Protein AF-A0A4R5A6C9-F1 (afdb_monomer)

Nearest PDB structures (foldseek):
  6lum-assembly1_C  TM=8.232E-01  e=4.466E-06  Mycolicibacterium smegmatis MC2 51

InterPro domains:
  IPR000701 Succinate dehydrogenase/fumarate reductase type B, transmembrane subunit [PF01127] (36-130)
  IPR014314 Succinate dehydrogenase, cytochrome b556 subunit [TIGR02970] (35-132)
  IPR034804 Fumarate reductase/succinate dehydrogenase, transmembrane subunit [G3DSA:1.20.1300.10] (28-139)
  IPR034804 Fumarate reductase/succinate dehydrogenase, transmembrane subunit [SSF81343] (31-136)
  IPR039023 Succinate dehydrogenase membrane subunit SdhC, prokaryotes [PTHR41910] (28-138)

Sequence (144 aa):
MVAVGARRTDGGTHVGAVLRSRLARRSYDRGEGNRWAFYAHRVSGFAVFAFLALHILDVSAYAWSPGMYDDVHELYSTVPMRVFECGLLAALAFHALNGLRLVAIDVWDVGPVGAARLLDAVAGLTAVLTLGGAVVIMWPALGG

Solvent-accessible surface area (backbone atoms only — not comparable to full-atom values): 8100 Å² total; per-residue (Å²): 135,86,86,88,87,80,80,91,79,82,94,75,59,66,68,56,52,55,49,44,61,64,66,67,52,56,82,88,35,78,66,51,58,52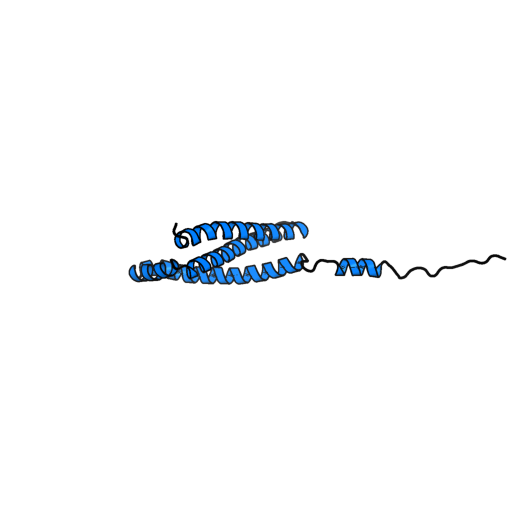,54,49,51,53,52,51,39,53,54,21,46,53,50,47,50,53,46,52,57,49,49,52,51,56,64,48,32,46,80,78,35,58,66,60,28,51,58,54,51,55,54,54,70,35,68,73,43,36,54,47,50,35,52,49,46,35,29,48,45,39,29,54,45,48,49,51,48,51,53,48,58,76,76,39,96,52,56,79,66,44,57,47,53,50,50,53,49,35,54,50,50,26,50,52,54,28,53,57,48,33,52,60,61,45,34,60,78,74,78,93

pLDDT: mean 85.91, std 15.84, range [46.78, 98.62]

Structure (mmCIF, N/CA/C/O backbone):
data_AF-A0A4R5A6C9-F1
#
_entry.id   AF-A0A4R5A6C9-F1
#
loop_
_atom_site.group_PDB
_atom_site.id
_atom_site.type_symbol
_atom_site.label_atom_id
_atom_site.label_alt_id
_atom_site.label_comp_id
_atom_site.label_asym_id
_atom_site.label_entity_id
_atom_site.label_seq_id
_atom_site.pdbx_PDB_ins_code
_atom_site.Cartn_x
_atom_site.Cartn_y
_atom_site.Cartn_z
_atom_site.occupancy
_atom_site.B_iso_or_equiv
_atom_site.auth_seq_id
_atom_site.auth_comp_id
_atom_site.auth_asym_id
_atom_site.auth_atom_id
_atom_site.pdbx_PDB_model_num
ATOM 1 N N . MET A 1 1 ? 33.528 40.879 -63.192 1.00 46.78 1 MET A N 1
ATOM 2 C CA . MET A 1 1 ? 34.152 39.680 -62.594 1.00 46.78 1 MET A CA 1
ATOM 3 C C . MET A 1 1 ? 33.341 39.320 -61.356 1.00 46.78 1 MET A C 1
ATOM 5 O O . MET A 1 1 ? 32.945 40.219 -60.630 1.00 46.78 1 MET A O 1
ATOM 9 N N . VAL A 1 2 ? 32.972 38.048 -61.249 1.00 46.97 2 VAL A N 1
ATOM 10 C CA . VAL A 1 2 ? 31.900 37.454 -60.430 1.00 46.97 2 VAL A CA 1
ATOM 11 C C . VAL A 1 2 ? 31.997 37.778 -58.928 1.00 46.97 2 VAL A C 1
ATOM 13 O O . VAL A 1 2 ? 33.047 37.606 -58.321 1.00 46.97 2 VAL A O 1
ATOM 16 N N . ALA A 1 3 ? 30.875 38.196 -58.332 1.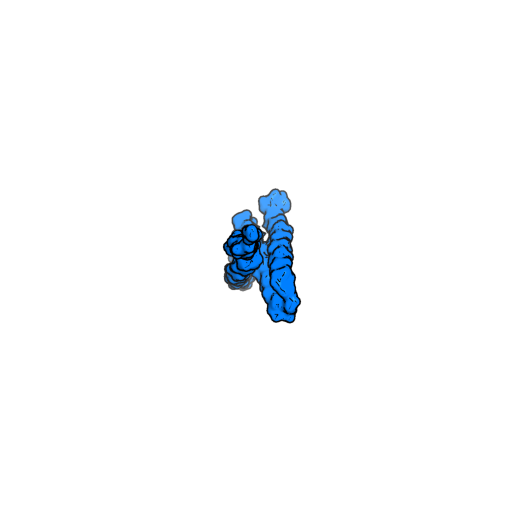00 59.03 3 ALA A N 1
ATOM 17 C CA . ALA A 1 3 ? 30.620 38.098 -56.894 1.00 59.03 3 ALA A CA 1
ATOM 18 C C . ALA A 1 3 ? 30.334 36.634 -56.525 1.00 59.03 3 ALA A C 1
ATOM 20 O O . ALA A 1 3 ? 29.646 35.987 -57.307 1.00 59.03 3 ALA A O 1
ATOM 21 N N . VAL A 1 4 ? 30.802 36.146 -55.363 1.00 54.62 4 VAL A N 1
ATOM 22 C CA . VAL A 1 4 ? 30.190 35.094 -54.502 1.00 54.62 4 VAL A CA 1
ATOM 23 C C . VAL A 1 4 ? 31.248 34.406 -53.623 1.00 54.62 4 VAL A C 1
ATOM 25 O O . VAL A 1 4 ? 32.272 33.948 -54.115 1.00 54.62 4 VAL A O 1
ATOM 28 N N . GLY A 1 5 ? 30.912 34.227 -52.339 1.00 47.91 5 GLY A N 1
ATOM 29 C CA . GLY A 1 5 ? 31.457 33.176 -51.464 1.00 47.91 5 GLY A CA 1
ATOM 30 C C . GLY A 1 5 ? 32.016 33.720 -50.142 1.00 47.91 5 GLY A C 1
ATOM 31 O O . GLY A 1 5 ? 32.898 34.557 -50.165 1.00 47.91 5 GLY A O 1
ATOM 32 N N . ALA A 1 6 ? 31.588 33.317 -48.947 1.00 55.09 6 ALA A N 1
ATOM 33 C CA . ALA A 1 6 ? 30.693 32.237 -48.580 1.00 55.09 6 ALA A CA 1
ATOM 34 C C . ALA A 1 6 ? 30.054 32.512 -47.203 1.00 55.09 6 ALA A C 1
ATOM 36 O O . ALA A 1 6 ? 30.720 32.785 -46.212 1.00 55.09 6 ALA A O 1
ATOM 37 N N . ARG A 1 7 ? 28.722 32.452 -47.219 1.00 56.53 7 ARG A N 1
ATOM 38 C CA . ARG A 1 7 ? 27.776 31.947 -46.213 1.00 56.53 7 ARG A CA 1
ATOM 39 C C . ARG A 1 7 ? 28.303 31.740 -44.782 1.00 56.53 7 ARG A C 1
ATOM 41 O O . ARG A 1 7 ? 28.992 30.773 -44.474 1.00 56.53 7 ARG A O 1
ATOM 48 N N . ARG A 1 8 ? 27.772 32.581 -43.890 1.00 59.84 8 ARG A N 1
ATOM 49 C CA . ARG A 1 8 ? 27.448 32.255 -42.494 1.00 59.84 8 ARG A CA 1
ATOM 50 C C . ARG A 1 8 ? 26.662 30.934 -42.480 1.00 59.84 8 ARG A C 1
ATOM 52 O O . ARG A 1 8 ? 25.593 30.888 -43.076 1.00 59.84 8 ARG A O 1
ATOM 59 N N . THR A 1 9 ? 27.205 29.889 -41.858 1.00 55.47 9 THR A N 1
ATOM 60 C CA . THR A 1 9 ? 26.521 28.599 -41.666 1.00 55.47 9 THR A CA 1
ATOM 61 C C . THR A 1 9 ? 26.421 28.281 -40.167 1.00 55.47 9 THR A C 1
ATOM 63 O O . THR A 1 9 ? 27.348 27.814 -39.518 1.00 55.47 9 THR A O 1
ATOM 66 N N . ASP A 1 10 ? 25.284 28.685 -39.603 1.00 57.19 10 ASP A N 1
ATOM 67 C CA . ASP A 1 10 ? 24.331 27.802 -38.919 1.00 57.19 10 ASP A CA 1
ATOM 68 C C . ASP A 1 10 ? 24.774 27.051 -37.648 1.00 57.19 10 ASP A C 1
ATOM 70 O O . ASP A 1 10 ? 24.632 25.839 -37.527 1.00 57.19 10 ASP A O 1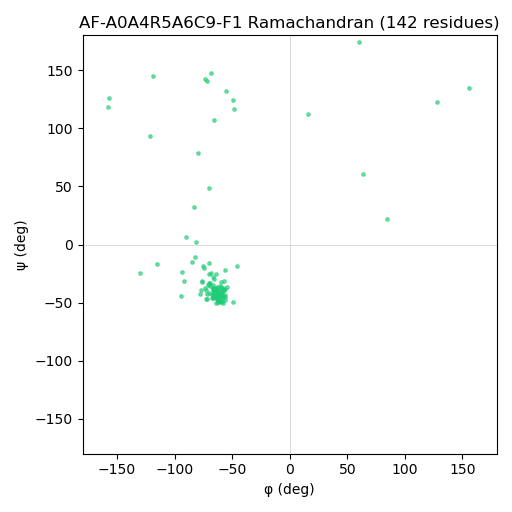
ATOM 74 N N . GLY A 1 11 ? 25.158 27.794 -36.609 1.00 59.47 11 GLY A N 1
ATOM 75 C CA . GLY A 1 11 ? 25.234 27.291 -35.225 1.00 59.47 11 GLY A CA 1
ATOM 76 C C . GLY A 1 11 ? 23.897 27.304 -34.458 1.00 59.47 11 GLY A C 1
ATOM 77 O O . GLY A 1 11 ? 23.896 27.580 -33.261 1.00 59.47 11 GLY A O 1
ATOM 78 N N . GLY A 1 12 ? 22.747 27.113 -35.121 1.00 59.66 12 GLY A N 1
ATOM 79 C CA . GLY A 1 12 ? 21.466 27.639 -34.610 1.00 59.66 12 GLY A CA 1
ATOM 80 C C . GLY A 1 12 ? 20.354 26.666 -34.198 1.00 59.66 12 GLY A C 1
ATOM 81 O O . GLY A 1 12 ? 19.427 27.095 -33.517 1.00 59.66 12 GLY A O 1
ATOM 82 N N . THR A 1 13 ? 20.371 25.387 -34.586 1.00 57.88 13 THR A N 1
ATOM 83 C CA . THR A 1 13 ? 19.138 24.562 -34.491 1.00 57.88 13 THR A CA 1
ATOM 84 C C . THR A 1 13 ? 19.303 23.204 -33.809 1.00 57.88 13 THR A C 1
ATOM 86 O O . THR A 1 13 ? 18.345 22.713 -33.204 1.00 57.88 13 THR A O 1
ATOM 89 N N . HIS A 1 14 ? 20.505 22.622 -33.793 1.00 56.72 14 HIS A N 1
ATOM 90 C CA . HIS A 1 14 ? 20.728 21.298 -33.195 1.00 56.72 14 HIS A CA 1
ATOM 91 C C . HIS A 1 14 ? 20.793 21.329 -31.662 1.00 56.72 14 HIS A C 1
ATOM 93 O O . HIS A 1 14 ? 20.201 20.476 -31.000 1.00 56.72 14 HIS A O 1
ATOM 99 N N . VAL A 1 15 ? 21.428 22.353 -31.083 1.00 59.84 15 VAL A N 1
ATOM 100 C CA . VAL A 1 15 ? 21.532 22.516 -29.622 1.00 59.84 15 VAL A CA 1
ATOM 101 C C . VAL A 1 15 ? 20.148 22.744 -29.008 1.00 59.84 15 VAL A C 1
ATOM 103 O O . VAL A 1 15 ? 19.798 22.114 -28.014 1.00 59.84 15 VAL A O 1
ATOM 106 N N . GLY A 1 16 ? 19.309 23.556 -29.660 1.00 61.75 16 GLY A N 1
ATOM 107 C CA . GLY A 1 16 ? 17.938 23.811 -29.223 1.00 61.75 16 GLY A CA 1
ATOM 108 C C . GLY A 1 16 ? 17.028 22.584 -29.316 1.00 61.75 16 GLY A C 1
ATOM 109 O O . GLY A 1 16 ? 16.215 22.375 -28.425 1.00 61.75 16 GLY A O 1
ATOM 110 N N . ALA A 1 17 ? 17.156 21.743 -30.347 1.00 65.25 17 ALA A N 1
ATOM 111 C CA . ALA A 1 17 ? 16.344 20.528 -30.487 1.00 65.25 17 ALA A CA 1
ATOM 112 C C . ALA A 1 17 ? 16.746 19.419 -29.493 1.00 65.25 17 ALA A C 1
ATOM 114 O O . ALA A 1 17 ? 15.880 18.760 -28.911 1.00 65.25 17 ALA A O 1
ATOM 115 N N . VAL A 1 18 ? 18.046 19.245 -29.234 1.00 65.12 18 VAL A N 1
ATOM 116 C CA . VAL A 1 18 ? 18.548 18.294 -28.226 1.00 65.12 18 VAL A CA 1
ATOM 117 C C . VAL A 1 18 ? 18.226 18.772 -26.807 1.00 65.12 18 VAL A C 1
ATOM 119 O O . VAL A 1 18 ? 17.775 17.984 -25.980 1.00 65.12 18 VAL A O 1
ATOM 122 N N . LEU A 1 19 ? 18.381 20.066 -26.513 1.00 66.81 19 LEU A N 1
ATOM 123 C CA . LEU A 1 19 ? 17.975 20.622 -25.218 1.00 66.81 19 LEU A CA 1
ATOM 124 C C . LEU A 1 19 ? 16.457 20.569 -25.036 1.00 66.81 19 LEU A C 1
ATOM 126 O O . LEU A 1 19 ? 15.999 20.138 -23.984 1.00 66.81 19 LEU A O 1
ATOM 130 N N . ARG A 1 20 ? 15.663 20.898 -26.063 1.00 64.94 20 ARG A N 1
ATOM 131 C CA . ARG A 1 20 ? 14.200 20.764 -26.000 1.00 64.94 20 ARG A CA 1
ATOM 132 C C . ARG A 1 20 ? 13.759 19.320 -25.824 1.00 64.94 20 ARG A C 1
ATOM 134 O O . ARG A 1 20 ? 12.863 19.100 -25.038 1.00 64.94 20 ARG A O 1
ATOM 141 N N . SER A 1 21 ? 14.384 18.330 -26.457 1.00 61.59 21 SER A N 1
ATOM 142 C CA . SER A 1 21 ? 14.048 16.916 -26.203 1.00 61.59 21 SER A CA 1
ATOM 143 C C . SER A 1 21 ? 14.493 16.429 -24.818 1.00 61.59 21 SER A C 1
ATOM 145 O O . SER A 1 21 ? 13.880 15.517 -24.268 1.00 61.59 21 SER A O 1
ATOM 147 N N . ARG A 1 22 ? 15.514 17.052 -24.212 1.00 60.00 22 ARG A N 1
ATOM 148 C CA . ARG A 1 22 ? 15.891 16.809 -22.810 1.00 60.00 22 ARG A CA 1
ATOM 149 C C . ARG A 1 22 ? 14.959 17.486 -21.801 1.00 60.00 22 ARG A C 1
ATOM 151 O O . ARG A 1 22 ? 14.761 16.920 -20.732 1.00 60.00 22 ARG A O 1
ATOM 158 N N . LEU A 1 23 ? 14.406 18.650 -22.144 1.00 63.28 23 LEU A N 1
ATOM 159 C CA . LEU A 1 23 ? 13.525 19.469 -21.298 1.00 63.28 23 LEU A CA 1
ATOM 160 C C . LEU A 1 23 ? 12.025 19.188 -21.515 1.00 63.28 23 LEU A C 1
ATOM 162 O O . LEU A 1 23 ? 11.228 19.420 -20.618 1.00 63.28 23 LEU A O 1
ATOM 166 N N . ALA A 1 24 ? 11.634 18.664 -22.679 1.00 58.75 24 ALA A N 1
ATOM 167 C CA . ALA A 1 24 ? 10.273 18.224 -23.005 1.00 58.75 24 ALA A CA 1
ATOM 168 C C . ALA A 1 24 ? 9.965 16.823 -22.464 1.00 58.75 24 ALA A C 1
ATOM 170 O O . ALA A 1 24 ? 8.877 16.289 -22.689 1.00 58.75 24 ALA A O 1
ATOM 171 N N . ARG A 1 25 ? 10.920 16.211 -21.757 1.00 54.47 25 ARG A N 1
ATOM 172 C CA . ARG A 1 25 ? 10.642 15.025 -20.968 1.00 54.47 25 ARG A CA 1
ATOM 173 C C . ARG A 1 25 ? 9.705 15.415 -19.830 1.00 54.47 25 ARG A C 1
ATOM 175 O O . ARG A 1 25 ? 10.064 16.153 -18.919 1.00 54.47 25 ARG A O 1
ATOM 182 N N . ARG A 1 26 ? 8.457 14.983 -19.982 1.00 50.38 26 ARG A N 1
ATOM 183 C CA . ARG A 1 26 ? 7.355 15.178 -19.044 1.00 50.38 26 ARG A CA 1
ATOM 184 C C . ARG A 1 26 ? 7.844 14.782 -17.650 1.00 50.38 26 ARG A C 1
ATOM 186 O O . ARG A 1 26 ? 8.306 13.665 -17.488 1.00 50.38 26 ARG A O 1
ATOM 193 N N . SER A 1 27 ? 7.736 15.678 -16.672 1.00 49.81 27 SER A N 1
ATOM 194 C CA . SER A 1 27 ? 8.310 15.511 -15.328 1.00 49.81 27 SER A CA 1
ATOM 195 C C . SER A 1 27 ? 7.865 14.238 -14.598 1.00 49.81 27 SER A C 1
ATOM 197 O O . SER A 1 27 ? 8.637 13.727 -13.805 1.00 49.81 27 SER A O 1
ATOM 199 N N . TYR A 1 28 ? 6.730 13.632 -14.978 1.00 52.75 28 TYR A N 1
ATOM 200 C CA . TYR A 1 28 ? 6.414 12.216 -14.720 1.00 52.75 28 TYR A CA 1
ATOM 201 C C . TYR A 1 28 ? 7.304 11.282 -15.571 1.00 52.75 28 TYR A C 1
ATOM 203 O O . TYR A 1 28 ? 6.848 10.405 -16.306 1.00 52.75 28 TYR A O 1
ATOM 211 N N . ASP A 1 29 ? 8.602 11.542 -15.562 1.00 54.16 29 ASP A N 1
ATOM 212 C CA . ASP A 1 29 ? 9.601 10.758 -16.255 1.00 54.16 29 ASP A CA 1
ATOM 213 C C . ASP A 1 29 ? 9.716 9.452 -15.473 1.00 54.16 29 ASP A C 1
ATOM 215 O O . ASP A 1 29 ? 9.691 9.456 -14.245 1.00 54.16 29 ASP A O 1
ATOM 219 N N . ARG A 1 30 ? 9.868 8.319 -16.157 1.00 58.66 30 ARG A N 1
ATOM 220 C CA . ARG A 1 30 ? 9.947 6.960 -15.575 1.00 58.66 30 ARG A CA 1
ATOM 221 C C . ARG A 1 30 ? 10.871 6.816 -14.341 1.00 58.66 30 ARG A C 1
ATOM 223 O O . ARG A 1 30 ? 10.736 5.859 -13.586 1.00 58.66 30 ARG A O 1
ATOM 230 N N . GLY A 1 31 ? 11.791 7.758 -14.115 1.00 65.75 31 GLY A N 1
ATOM 231 C CA . GLY A 1 31 ? 12.597 7.865 -12.896 1.00 65.75 31 GLY A CA 1
ATOM 232 C C . GLY A 1 31 ? 11.839 8.324 -11.639 1.00 65.75 31 GLY A C 1
ATOM 233 O O . GLY A 1 31 ? 12.137 7.828 -10.555 1.00 65.75 31 GLY A O 1
ATOM 234 N N . GLU A 1 32 ? 10.845 9.211 -11.745 1.00 80.19 32 GLU A N 1
ATOM 235 C CA . GLU A 1 32 ? 10.079 9.691 -10.584 1.00 80.19 32 GLU A CA 1
ATOM 236 C C . GLU A 1 32 ? 9.147 8.614 -10.025 1.00 80.19 32 GLU A C 1
ATOM 238 O O . GLU A 1 32 ? 9.112 8.414 -8.812 1.00 80.19 32 GLU A O 1
ATOM 243 N N . GLY A 1 33 ? 8.459 7.866 -10.895 1.00 87.00 33 GLY A N 1
ATOM 244 C CA . GLY A 1 33 ? 7.620 6.734 -10.485 1.00 87.00 33 GLY A CA 1
ATOM 245 C C . GLY A 1 33 ? 8.422 5.660 -9.746 1.00 87.00 33 GLY A C 1
ATOM 246 O O . GLY A 1 33 ? 8.021 5.210 -8.676 1.00 87.00 33 GLY A O 1
ATOM 247 N N . ASN A 1 34 ? 9.613 5.322 -10.251 1.00 89.56 34 ASN A N 1
ATOM 248 C CA . ASN A 1 34 ? 10.522 4.388 -9.580 1.00 89.56 34 ASN A CA 1
ATOM 249 C C . ASN A 1 34 ? 11.009 4.914 -8.221 1.00 89.56 34 ASN A C 1
ATOM 251 O O . ASN A 1 34 ? 11.093 4.145 -7.263 1.00 89.56 34 ASN A O 1
ATOM 255 N N . ARG A 1 35 ? 11.298 6.217 -8.114 1.00 92.38 35 ARG A N 1
ATOM 256 C CA . ARG A 1 35 ? 1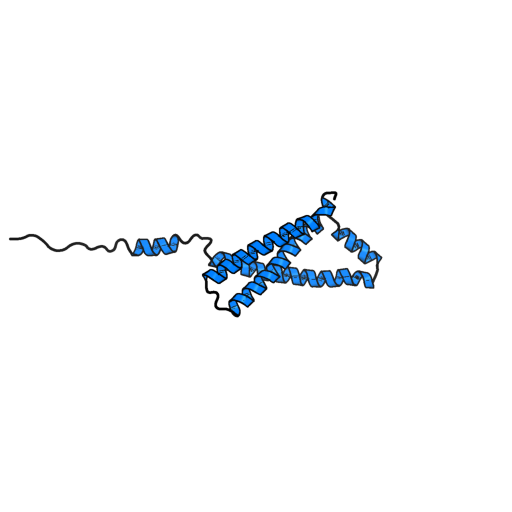1.699 6.851 -6.850 1.00 92.38 35 ARG A CA 1
ATOM 257 C C . ARG A 1 35 ? 10.582 6.771 -5.807 1.00 92.38 35 ARG A C 1
ATOM 259 O O . ARG A 1 35 ? 10.844 6.412 -4.663 1.00 92.38 35 ARG A O 1
ATOM 266 N N . TRP A 1 36 ? 9.340 7.047 -6.195 1.00 94.00 36 TRP A N 1
ATOM 267 C CA . TRP A 1 36 ? 8.190 6.905 -5.300 1.00 94.00 36 TRP A CA 1
ATOM 268 C C . TRP A 1 36 ? 7.924 5.450 -4.919 1.00 94.00 36 TRP A C 1
ATOM 270 O O . TRP A 1 36 ? 7.744 5.165 -3.738 1.00 94.00 36 TRP A O 1
ATOM 280 N N . ALA A 1 37 ? 7.978 4.527 -5.882 1.00 94.94 37 ALA A N 1
ATOM 281 C CA . ALA A 1 37 ? 7.797 3.098 -5.633 1.00 94.94 37 ALA A CA 1
ATOM 282 C C . ALA A 1 37 ? 8.816 2.555 -4.621 1.00 94.94 37 ALA A C 1
ATOM 284 O O . ALA A 1 37 ? 8.476 1.751 -3.757 1.00 94.94 37 ALA A O 1
ATOM 285 N N . PHE A 1 38 ? 10.054 3.043 -4.679 1.00 95.56 38 PHE A N 1
ATOM 286 C CA . PHE A 1 38 ? 11.104 2.708 -3.725 1.00 95.56 38 PHE A CA 1
ATOM 287 C C . PHE A 1 38 ? 10.777 3.147 -2.291 1.00 95.56 38 PHE A C 1
ATOM 289 O O . PHE A 1 38 ? 10.889 2.344 -1.362 1.00 95.56 38 PHE A O 1
ATOM 296 N N . TYR A 1 39 ? 10.345 4.398 -2.094 1.00 97.56 39 TYR A N 1
ATOM 297 C CA . TYR A 1 39 ? 9.941 4.871 -0.767 1.00 97.56 39 TYR A CA 1
ATOM 298 C C . TYR A 1 39 ? 8.693 4.139 -0.273 1.00 97.56 39 TYR A C 1
ATOM 300 O O . TYR A 1 39 ? 8.679 3.651 0.857 1.00 97.56 39 TYR A O 1
ATOM 308 N N . ALA A 1 40 ? 7.687 3.992 -1.138 1.00 97.38 40 ALA A N 1
ATOM 309 C CA . ALA A 1 40 ? 6.456 3.279 -0.827 1.00 97.38 40 ALA A CA 1
ATOM 310 C C . ALA A 1 40 ? 6.733 1.829 -0.406 1.00 97.38 40 ALA A C 1
ATOM 312 O O . ALA A 1 40 ? 6.144 1.355 0.561 1.00 97.38 40 ALA A O 1
ATOM 313 N N . HIS A 1 41 ? 7.671 1.132 -1.056 1.00 98.31 41 HIS A N 1
ATOM 314 C CA . HIS A 1 41 ? 8.001 -0.257 -0.725 1.00 98.31 41 HIS A CA 1
ATOM 315 C C . HIS A 1 41 ? 8.622 -0.396 0.670 1.00 98.31 41 HIS A C 1
ATOM 317 O O . HIS A 1 41 ? 8.304 -1.330 1.403 1.00 98.31 41 HIS A O 1
ATOM 323 N N . ARG A 1 42 ? 9.465 0.562 1.069 1.00 98.00 42 ARG A N 1
ATOM 324 C CA . ARG A 1 42 ? 10.087 0.583 2.402 1.00 98.00 42 ARG A CA 1
ATOM 325 C C . ARG A 1 42 ? 9.092 0.928 3.498 1.00 98.00 42 ARG A C 1
ATOM 327 O O . ARG A 1 42 ? 9.049 0.246 4.515 1.00 98.00 42 ARG A O 1
ATOM 334 N N . VAL A 1 43 ? 8.290 1.967 3.277 1.00 98.31 43 VAL A N 1
ATOM 335 C CA . VAL A 1 43 ? 7.265 2.394 4.239 1.00 98.31 43 VAL A CA 1
ATOM 336 C C . VAL A 1 43 ? 6.221 1.293 4.422 1.00 98.31 43 VAL A C 1
ATOM 338 O O . VAL A 1 43 ? 5.901 0.942 5.553 1.00 98.31 43 VAL A O 1
ATOM 341 N N . SER A 1 44 ? 5.752 0.686 3.328 1.00 98.31 44 SER A N 1
ATOM 342 C CA . SER A 1 44 ? 4.830 -0.454 3.398 1.00 98.31 44 SER A CA 1
ATOM 343 C C . SER A 1 44 ? 5.459 -1.677 4.065 1.00 98.31 44 SER A C 1
ATOM 345 O O . SER A 1 44 ? 4.789 -2.324 4.857 1.00 98.31 44 SER A O 1
ATOM 347 N N . GLY A 1 45 ? 6.746 -1.959 3.838 1.00 98.12 45 GLY A N 1
ATOM 348 C CA . GLY A 1 45 ? 7.450 -3.040 4.534 1.00 98.12 45 GLY A CA 1
ATOM 349 C C . GLY A 1 45 ? 7.505 -2.830 6.047 1.00 98.12 45 GLY A C 1
ATOM 350 O O . GLY A 1 45 ? 7.233 -3.756 6.807 1.00 98.12 45 GLY A O 1
ATOM 351 N N . PHE A 1 46 ? 7.774 -1.599 6.494 1.00 98.12 46 PHE A N 1
ATOM 352 C CA . PHE A 1 46 ? 7.704 -1.254 7.915 1.00 98.12 46 PHE A CA 1
ATOM 353 C C . PHE A 1 46 ? 6.280 -1.394 8.471 1.00 98.12 46 PHE A C 1
ATOM 355 O O . PHE A 1 46 ? 6.103 -1.956 9.549 1.00 98.12 46 PHE A O 1
ATOM 362 N N . ALA A 1 47 ? 5.262 -0.946 7.728 1.00 97.12 47 ALA A N 1
ATOM 363 C CA . ALA A 1 47 ? 3.864 -1.097 8.128 1.00 97.12 47 ALA A CA 1
ATOM 364 C C . ALA A 1 47 ? 3.449 -2.574 8.247 1.00 97.12 47 ALA A C 1
ATOM 366 O O . ALA A 1 47 ? 2.810 -2.946 9.226 1.00 97.12 47 ALA A O 1
ATOM 367 N N . VAL A 1 48 ? 3.858 -3.427 7.301 1.00 97.56 48 VAL A N 1
ATOM 368 C CA . VAL A 1 48 ? 3.603 -4.877 7.335 1.00 97.56 48 VAL A CA 1
ATOM 369 C C . VAL A 1 48 ? 4.327 -5.537 8.507 1.00 97.56 48 VAL A C 1
ATOM 371 O O . VAL A 1 48 ? 3.735 -6.366 9.189 1.00 97.56 48 VAL A O 1
ATOM 374 N N . PHE A 1 49 ? 5.576 -5.158 8.782 1.00 97.56 49 PHE A N 1
ATOM 375 C CA . PHE A 1 49 ? 6.307 -5.649 9.952 1.00 97.56 49 PHE A CA 1
ATOM 376 C C . PHE A 1 49 ? 5.609 -5.269 11.266 1.00 97.56 49 PHE A C 1
ATOM 378 O O . PHE A 1 49 ? 5.390 -6.130 12.115 1.00 97.56 49 PHE A O 1
ATOM 385 N N . ALA A 1 50 ? 5.227 -3.997 11.420 1.00 96.38 50 ALA A N 1
ATOM 386 C CA . ALA A 1 50 ? 4.509 -3.524 12.600 1.00 96.38 50 ALA A CA 1
ATOM 387 C C . ALA A 1 50 ? 3.155 -4.232 12.754 1.00 96.38 50 ALA A C 1
ATOM 389 O O . ALA A 1 50 ? 2.818 -4.671 13.851 1.00 96.38 50 ALA A O 1
ATOM 390 N N . PHE A 1 51 ? 2.420 -4.407 11.650 1.00 95.94 51 PHE A N 1
ATOM 391 C CA . PHE A 1 51 ? 1.191 -5.192 11.628 1.00 95.94 51 PHE A CA 1
ATOM 392 C C . PHE A 1 51 ? 1.432 -6.630 12.071 1.00 95.94 51 PHE A C 1
ATOM 394 O O . PHE A 1 51 ? 0.711 -7.094 12.934 1.00 95.94 51 PHE A O 1
ATOM 401 N N . LEU A 1 52 ? 2.440 -7.327 11.541 1.00 96.81 52 LEU A N 1
ATOM 402 C CA . LEU A 1 52 ? 2.734 -8.708 11.936 1.00 96.81 52 LEU A CA 1
ATOM 403 C C . LEU A 1 52 ? 3.040 -8.820 13.434 1.00 96.81 52 LEU A C 1
ATOM 405 O O . LEU A 1 52 ? 2.558 -9.745 14.080 1.00 96.81 52 LEU A O 1
ATOM 409 N N . ALA A 1 53 ? 3.804 -7.878 13.993 1.00 96.50 53 ALA A N 1
ATOM 410 C CA . ALA A 1 53 ? 4.091 -7.856 15.424 1.00 96.50 53 ALA A CA 1
ATOM 411 C C . ALA A 1 53 ? 2.813 -7.673 16.261 1.00 96.50 53 ALA A C 1
ATOM 413 O O . ALA A 1 53 ? 2.578 -8.458 17.177 1.00 96.50 53 ALA A O 1
ATOM 414 N N . LEU A 1 54 ? 1.979 -6.683 15.922 1.00 94.12 54 LEU A N 1
ATOM 415 C CA . LEU A 1 54 ? 0.695 -6.453 16.594 1.00 94.12 54 LEU A CA 1
ATOM 416 C C . LEU A 1 54 ? -0.249 -7.645 16.417 1.00 94.12 54 LEU A C 1
ATOM 418 O O . LEU A 1 54 ? -0.743 -8.184 17.393 1.00 94.12 54 LEU A O 1
ATOM 422 N N . HIS A 1 55 ? -0.382 -8.153 15.198 1.00 94.12 55 HIS A N 1
ATOM 423 C CA . HIS A 1 55 ? -1.253 -9.269 14.860 1.00 94.12 55 HIS A CA 1
ATOM 424 C C . HIS A 1 55 ? -0.931 -10.536 15.661 1.00 94.12 55 HIS A C 1
ATOM 426 O O . HIS A 1 55 ? -1.839 -11.237 16.104 1.00 94.12 55 HIS A O 1
ATOM 432 N N . ILE A 1 56 ? 0.356 -10.824 15.885 1.00 95.31 56 ILE A N 1
ATOM 433 C CA . ILE A 1 56 ? 0.770 -11.934 16.751 1.00 95.31 56 ILE A CA 1
ATOM 434 C C . ILE A 1 56 ? 0.301 -11.695 18.189 1.00 95.31 56 ILE A C 1
ATOM 436 O O . ILE A 1 56 ? -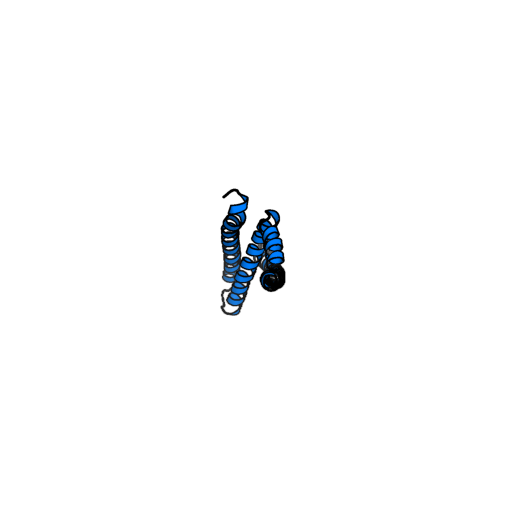0.218 -12.623 18.805 1.00 95.31 56 ILE A O 1
ATOM 440 N N . LEU A 1 57 ? 0.452 -10.475 18.717 1.00 93.31 57 LEU A N 1
ATOM 441 C CA . LEU 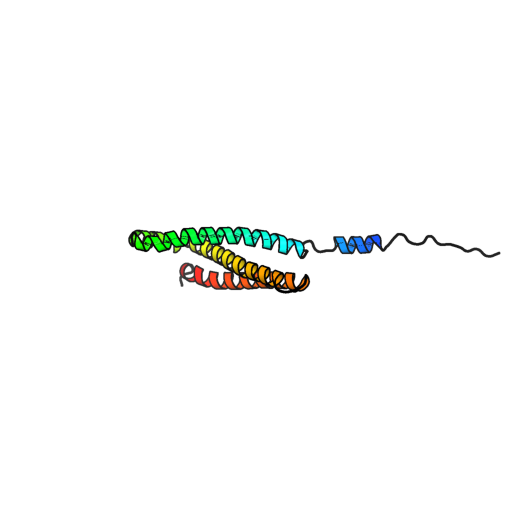A 1 57 ? -0.023 -10.130 20.060 1.00 93.31 57 LEU A CA 1
ATOM 442 C C . LEU A 1 57 ? -1.545 -10.279 20.161 1.00 93.31 57 LEU A C 1
ATOM 444 O O . LEU A 1 57 ? -2.022 -10.953 21.074 1.00 93.31 57 LEU A O 1
ATOM 448 N N . ASP A 1 58 ? -2.285 -9.744 19.194 1.00 92.00 58 ASP A N 1
ATOM 449 C CA . ASP A 1 58 ? -3.749 -9.704 19.207 1.00 92.00 58 ASP A CA 1
ATOM 450 C C . ASP A 1 58 ? -4.351 -11.113 19.119 1.00 92.00 58 ASP A C 1
ATOM 452 O O . ASP A 1 58 ? -5.234 -11.475 19.895 1.00 92.00 58 ASP A O 1
ATOM 456 N N . VAL A 1 59 ? -3.826 -11.966 18.233 1.00 92.62 59 VAL A N 1
ATOM 457 C CA . VAL A 1 59 ? -4.266 -13.368 18.143 1.00 92.62 59 VAL A CA 1
ATOM 458 C C . VAL A 1 59 ? -3.804 -14.171 19.367 1.00 92.62 59 VAL A C 1
ATOM 460 O O . VAL A 1 59 ? -4.532 -15.048 19.835 1.00 92.62 59 VAL A O 1
ATOM 463 N N . SER A 1 60 ? -2.631 -13.865 19.938 1.00 92.31 60 SER A N 1
ATOM 464 C CA . SER A 1 60 ? -2.155 -14.526 21.164 1.00 92.31 60 SER A CA 1
ATOM 465 C C . SER A 1 60 ? -2.970 -14.165 22.408 1.00 92.31 60 SER A C 1
ATOM 467 O O . SER A 1 60 ? -3.046 -14.983 23.326 1.00 92.31 60 SER A O 1
ATOM 469 N N . ALA A 1 61 ? -3.636 -13.002 22.427 1.00 90.81 61 ALA A N 1
ATOM 470 C CA . ALA A 1 61 ? -4.484 -12.575 23.539 1.00 90.81 61 ALA A CA 1
ATOM 471 C C . ALA A 1 61 ? -5.599 -13.588 23.837 1.00 90.81 61 ALA A C 1
ATOM 473 O O . ALA A 1 61 ? -5.932 -13.801 25.004 1.00 90.81 61 ALA A O 1
ATOM 474 N N . TYR A 1 62 ? -6.087 -14.294 22.808 1.00 92.12 62 TYR A N 1
ATOM 475 C CA . TYR A 1 62 ? -7.052 -15.385 22.958 1.00 92.12 62 TYR A CA 1
ATOM 476 C C . TYR A 1 62 ? -6.557 -16.487 23.906 1.00 92.12 62 TYR A C 1
ATOM 478 O O . TYR A 1 62 ? -7.328 -17.021 24.702 1.00 92.12 62 TYR A O 1
ATOM 486 N N . ALA A 1 63 ? -5.260 -16.806 23.864 1.00 90.94 63 ALA A N 1
ATOM 487 C CA . ALA A 1 63 ? -4.665 -17.824 24.725 1.00 9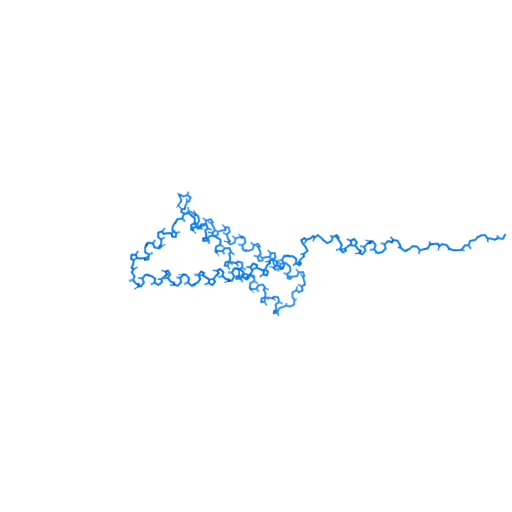0.94 63 ALA A CA 1
ATOM 488 C C . ALA A 1 63 ? -4.496 -17.361 26.184 1.00 90.94 63 ALA A C 1
ATOM 490 O O . ALA A 1 63 ? -4.350 -18.201 27.072 1.00 90.94 63 ALA A O 1
ATOM 491 N N . TRP A 1 64 ? -4.499 -16.050 26.448 1.00 88.94 64 TRP A N 1
ATOM 492 C CA . TRP A 1 64 ? -4.354 -15.492 27.797 1.00 88.94 64 TRP A CA 1
ATOM 493 C C . TRP A 1 64 ? -5.697 -15.198 28.462 1.00 88.94 64 TRP A C 1
ATOM 495 O O . TRP A 1 64 ? -5.876 -15.506 29.639 1.00 88.94 64 TRP A O 1
ATOM 505 N N . SER A 1 65 ? -6.635 -14.596 27.731 1.00 90.31 65 SER A N 1
ATOM 506 C CA . SER A 1 65 ? -7.988 -14.318 28.208 1.00 90.31 65 SER A CA 1
ATOM 507 C C . SER A 1 65 ? -8.936 -14.155 27.020 1.00 90.31 65 SER A C 1
ATOM 509 O O . SER A 1 65 ? -8.777 -13.200 26.256 1.00 90.31 65 SER A O 1
ATOM 511 N N . PRO A 1 66 ? -9.967 -15.007 26.897 1.00 89.75 66 PRO A N 1
ATOM 512 C CA . PRO A 1 66 ? -11.003 -14.833 25.883 1.00 89.75 66 PRO A CA 1
ATOM 513 C C . PRO A 1 66 ? -11.669 -13.450 25.940 1.00 89.75 66 PRO A C 1
ATOM 515 O O . PRO A 1 66 ? -11.908 -12.855 24.900 1.00 89.75 66 PRO A O 1
ATOM 518 N N . GLY A 1 67 ? -11.866 -12.885 27.140 1.00 91.00 67 GLY A N 1
ATOM 519 C CA . GLY A 1 67 ? -12.457 -11.550 27.286 1.00 91.00 67 GLY A CA 1
ATOM 520 C C . GLY A 1 67 ? -11.584 -10.428 26.714 1.00 91.00 67 GLY A C 1
ATOM 521 O O . GLY A 1 67 ? -12.099 -9.538 26.054 1.00 91.00 67 GLY A O 1
ATOM 522 N N . MET A 1 68 ? -10.254 -10.499 26.878 1.00 86.62 68 MET A N 1
ATOM 523 C CA . MET A 1 68 ? -9.355 -9.509 26.257 1.00 86.62 68 MET A CA 1
ATOM 524 C C . MET A 1 68 ? -9.365 -9.610 24.731 1.00 86.62 68 MET A C 1
ATOM 526 O O . MET A 1 68 ? -9.218 -8.603 24.046 1.00 86.62 68 MET A O 1
ATOM 530 N N . TYR A 1 69 ? -9.502 -10.826 24.199 1.00 89.12 69 TYR A N 1
ATOM 531 C CA . TYR A 1 69 ? -9.630 -11.033 22.763 1.00 89.12 69 TYR A CA 1
ATOM 532 C C . TYR A 1 69 ? -10.916 -10.397 22.226 1.00 89.12 69 TYR A C 1
ATOM 534 O O . TYR A 1 69 ? -10.851 -9.681 21.229 1.00 89.12 69 TYR A O 1
ATOM 542 N N . ASP A 1 70 ? -12.045 -10.602 22.909 1.00 92.00 70 ASP A N 1
ATOM 543 C CA . ASP A 1 70 ? -13.337 -10.027 22.522 1.00 92.00 70 ASP A CA 1
ATOM 544 C C . ASP A 1 70 ? -13.299 -8.488 22.542 1.00 92.00 70 ASP A C 1
ATOM 546 O O . ASP A 1 70 ? -13.686 -7.863 21.553 1.00 92.00 70 ASP A O 1
ATOM 550 N N . ASP A 1 71 ? -12.741 -7.880 23.597 1.00 90.56 71 ASP A N 1
ATOM 551 C CA . ASP A 1 71 ? -12.596 -6.419 23.718 1.00 90.56 71 ASP A CA 1
ATOM 552 C C . ASP A 1 71 ? -11.761 -5.824 22.563 1.00 90.56 71 ASP A C 1
ATOM 554 O O . ASP A 1 71 ? -12.104 -4.796 21.969 1.00 90.56 71 ASP A O 1
ATOM 558 N N . VAL A 1 72 ? -10.651 -6.481 22.211 1.00 88.75 72 VAL A N 1
ATOM 559 C CA . VAL A 1 72 ? -9.787 -6.071 21.092 1.00 88.75 72 VAL A CA 1
ATOM 560 C C . VAL A 1 72 ? -10.513 -6.240 19.751 1.00 88.75 72 VAL A C 1
ATOM 562 O O . VAL A 1 72 ? -10.410 -5.380 18.872 1.00 88.75 72 VAL A O 1
ATOM 565 N N . HIS A 1 73 ? -11.290 -7.312 19.590 1.00 90.31 73 HIS A N 1
ATOM 566 C CA . HIS A 1 73 ? 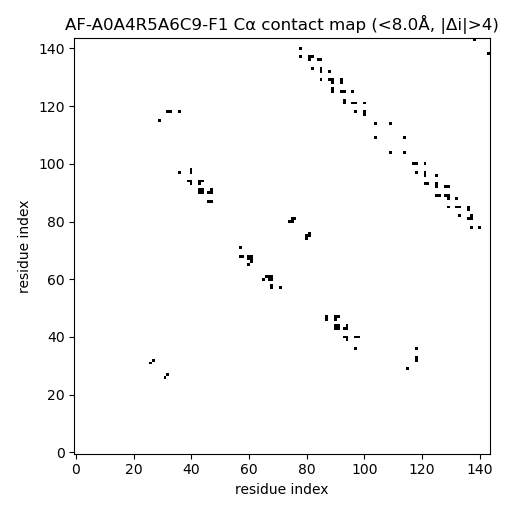-12.056 -7.554 18.368 1.00 90.31 73 HIS A CA 1
ATOM 567 C C . HIS A 1 73 ? -13.210 -6.561 18.187 1.00 90.31 73 HIS A C 1
ATOM 569 O O . HIS A 1 73 ? -13.507 -6.153 17.059 1.00 90.31 73 HIS A O 1
ATOM 575 N N . GLU A 1 74 ? -13.825 -6.113 19.283 1.00 91.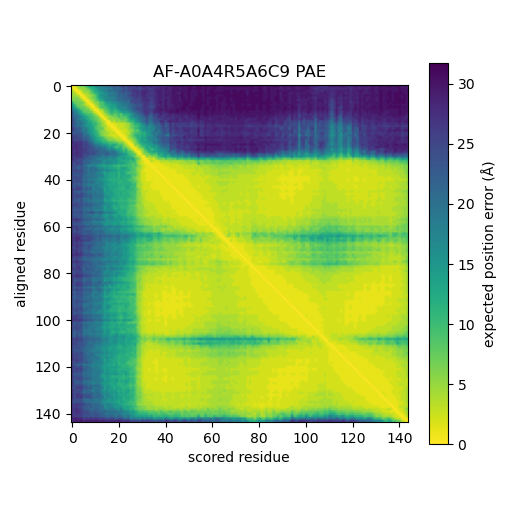69 74 GLU A N 1
ATOM 576 C CA . GLU A 1 74 ? -14.832 -5.054 19.252 1.00 91.69 74 GLU A CA 1
ATOM 577 C C . GLU A 1 74 ? -14.235 -3.749 18.704 1.00 91.69 74 GLU A C 1
ATOM 579 O O . GLU A 1 74 ? -14.837 -3.112 17.834 1.00 91.69 74 GLU A O 1
ATOM 584 N N . LEU A 1 75 ? -13.006 -3.395 19.097 1.00 90.06 75 LEU A N 1
ATOM 585 C CA . LEU A 1 75 ? -12.308 -2.225 18.556 1.00 90.06 75 LEU A CA 1
ATOM 586 C C . LEU A 1 75 ? -12.080 -2.324 17.035 1.00 90.06 75 LEU A C 1
ATOM 588 O O . LEU A 1 75 ? -12.306 -1.341 16.317 1.00 90.06 75 LEU A O 1
ATOM 592 N N . TYR A 1 76 ? -11.689 -3.498 16.523 1.00 87.25 76 TYR A N 1
ATOM 593 C CA . TYR A 1 76 ? -11.516 -3.726 15.077 1.00 87.25 76 TYR A CA 1
ATOM 594 C C . TYR A 1 76 ? -12.815 -3.610 14.282 1.00 87.25 76 TYR A C 1
ATOM 596 O O . TYR A 1 76 ? -12.805 -3.223 13.114 1.00 87.25 76 TYR A O 1
ATOM 604 N N . SER A 1 77 ? -13.960 -3.842 14.922 1.00 88.50 77 SER A N 1
ATOM 605 C CA . SER A 1 77 ? -15.258 -3.723 14.258 1.00 88.50 77 SER A CA 1
ATOM 606 C C . SER A 1 77 ? -15.654 -2.275 13.921 1.00 88.50 77 SER A C 1
ATOM 608 O O . SER A 1 77 ? -16.535 -2.062 13.077 1.00 88.50 77 SER A O 1
ATOM 610 N N . THR A 1 78 ? -14.994 -1.282 14.531 1.00 93.62 78 THR A N 1
ATOM 611 C CA . THR A 1 78 ? -15.309 0.143 14.368 1.00 93.62 78 THR A CA 1
ATOM 612 C C . THR A 1 78 ? -14.984 0.665 12.963 1.00 93.62 78 THR A C 1
ATOM 614 O O . THR A 1 78 ? -14.022 0.257 12.314 1.00 93.62 78 THR A O 1
ATOM 617 N N . VAL A 1 79 ? -15.768 1.638 12.482 1.00 93.75 79 VAL A N 1
ATOM 618 C CA . VAL A 1 79 ? -15.585 2.232 11.141 1.00 93.75 79 VAL A CA 1
ATOM 619 C C . VAL A 1 79 ? -14.181 2.817 10.916 1.00 93.75 79 VAL A C 1
ATOM 621 O O . VAL A 1 79 ? -13.601 2.537 9.866 1.00 93.75 79 VAL A O 1
ATOM 624 N N . PRO A 1 80 ? -13.585 3.592 11.849 1.00 94.69 80 PRO A N 1
ATOM 625 C CA . PRO A 1 80 ? -12.231 4.110 11.656 1.00 94.69 80 PRO A CA 1
ATOM 626 C C . PRO A 1 80 ? -11.196 2.996 11.487 1.00 94.69 80 PRO A C 1
ATOM 628 O O . PRO A 1 80 ? -10.280 3.122 10.675 1.00 94.69 80 PRO A O 1
ATOM 631 N N . MET A 1 81 ? -11.366 1.894 12.218 1.00 94.81 81 MET A N 1
ATOM 632 C CA . MET A 1 81 ? -10.438 0.777 12.168 1.00 94.81 81 MET A CA 1
ATOM 633 C C . MET A 1 81 ? -10.579 -0.024 10.870 1.00 94.81 81 MET A C 1
ATOM 635 O O . MET A 1 81 ? -9.574 -0.334 10.238 1.00 94.81 81 MET A O 1
ATOM 639 N N . ARG A 1 82 ? -11.801 -0.206 10.360 1.00 94.31 82 ARG A N 1
ATOM 640 C CA . ARG A 1 82 ? -12.041 -0.760 9.012 1.00 94.31 82 ARG A CA 1
ATOM 641 C C . ARG A 1 82 ? -11.409 0.082 7.898 1.00 94.31 82 ARG A C 1
ATOM 643 O O . ARG A 1 82 ? -10.858 -0.452 6.936 1.00 94.31 82 ARG A O 1
ATOM 650 N N . VAL A 1 83 ? -11.433 1.412 8.020 1.00 95.44 83 VAL A N 1
ATOM 651 C CA . VAL A 1 83 ? -10.725 2.298 7.075 1.00 95.44 83 VAL A CA 1
ATOM 652 C C . VAL A 1 83 ? -9.209 2.096 7.170 1.00 95.44 83 VAL A C 1
ATOM 654 O O . VAL A 1 83 ? -8.528 2.047 6.142 1.00 95.44 83 VAL A O 1
ATOM 657 N N . PHE A 1 84 ? -8.674 1.935 8.381 1.00 95.06 84 PHE A N 1
ATOM 658 C CA . PHE A 1 84 ? -7.268 1.588 8.575 1.00 95.06 84 PHE A CA 1
ATOM 659 C C . PHE A 1 84 ? -6.923 0.226 7.952 1.00 95.06 84 PHE A C 1
ATOM 661 O O . PHE A 1 84 ? -5.918 0.131 7.249 1.00 95.06 84 PHE A O 1
ATOM 668 N N . GLU A 1 85 ? -7.769 -0.795 8.118 1.00 95.50 85 GLU A N 1
ATOM 669 C CA . GLU A 1 85 ? -7.611 -2.110 7.480 1.00 95.50 85 GLU A CA 1
ATOM 670 C C . GLU A 1 85 ? -7.542 -2.001 5.951 1.00 95.50 85 GLU A C 1
ATOM 672 O O . GLU A 1 85 ? -6.707 -2.654 5.325 1.00 95.50 85 GLU A O 1
ATOM 677 N N . CYS A 1 86 ? -8.338 -1.120 5.336 1.00 97.12 86 CYS A N 1
ATOM 678 C CA . CYS A 1 86 ? -8.243 -0.844 3.898 1.00 97.12 86 CYS A CA 1
ATOM 679 C C . CYS A 1 86 ? -6.869 -0.264 3.513 1.00 97.12 86 CYS A C 1
ATOM 681 O O . CYS A 1 86 ? -6.279 -0.656 2.503 1.00 97.12 86 CYS A O 1
ATOM 683 N N . GLY A 1 87 ? -6.338 0.661 4.319 1.00 97.25 87 GLY A N 1
ATOM 684 C CA . GLY A 1 87 ? -4.999 1.223 4.120 1.00 97.25 87 GLY A CA 1
ATOM 685 C C . GLY A 1 87 ? -3.891 0.183 4.304 1.00 97.25 87 GLY A C 1
ATOM 686 O O . GLY A 1 87 ? -2.941 0.134 3.518 1.00 97.25 87 GLY A O 1
ATOM 687 N N . LEU A 1 88 ? -4.037 -0.690 5.300 1.00 97.12 88 LEU A N 1
ATOM 688 C CA . LEU A 1 88 ? -3.120 -1.794 5.549 1.00 97.12 88 LEU A CA 1
ATOM 689 C C . LEU A 1 88 ? -3.143 -2.815 4.403 1.00 97.12 88 LEU A C 1
ATOM 691 O O . LEU A 1 88 ? -2.080 -3.245 3.955 1.00 97.12 88 LEU A O 1
ATOM 695 N N . LEU A 1 89 ? -4.325 -3.145 3.875 1.00 98.06 89 LEU A N 1
ATOM 696 C CA . LEU A 1 89 ? -4.478 -3.983 2.686 1.00 98.06 89 LEU A CA 1
ATOM 697 C C . LEU A 1 89 ? -3.738 -3.377 1.488 1.00 98.06 89 LEU A C 1
ATOM 699 O O . LEU A 1 89 ? -3.012 -4.090 0.793 1.00 98.06 89 LEU A O 1
ATOM 703 N N . ALA A 1 90 ? -3.865 -2.064 1.276 1.00 98.31 90 ALA A N 1
ATOM 704 C CA . ALA A 1 90 ? -3.149 -1.363 0.213 1.00 98.31 90 ALA A CA 1
ATOM 705 C C . ALA A 1 90 ? -1.627 -1.477 0.376 1.00 98.31 90 ALA A C 1
ATOM 707 O O . ALA A 1 90 ? -0.915 -1.786 -0.585 1.00 98.31 90 ALA A O 1
ATOM 708 N N . ALA A 1 91 ? -1.128 -1.268 1.599 1.00 98.25 91 ALA A N 1
ATOM 709 C CA . ALA A 1 91 ? 0.289 -1.393 1.919 1.00 98.25 91 ALA A CA 1
ATOM 710 C C . ALA A 1 91 ? 0.796 -2.825 1.693 1.00 98.25 91 ALA A C 1
ATOM 712 O O . ALA A 1 91 ? 1.822 -3.005 1.037 1.00 98.25 91 ALA A O 1
ATOM 713 N N . LEU A 1 92 ? 0.065 -3.835 2.171 1.00 98.19 92 LEU A N 1
ATOM 714 C CA . LEU A 1 92 ? 0.406 -5.248 2.009 1.00 98.19 92 LEU A CA 1
ATOM 715 C C . LEU A 1 92 ? 0.435 -5.658 0.530 1.00 98.19 92 LEU A C 1
ATOM 717 O O . LEU A 1 92 ? 1.426 -6.230 0.067 1.00 98.19 92 LEU A O 1
ATOM 721 N N . ALA A 1 93 ? -0.617 -5.326 -0.225 1.00 98.50 93 ALA A N 1
ATOM 722 C CA . ALA A 1 93 ? -0.725 -5.656 -1.643 1.00 98.50 93 ALA A CA 1
ATOM 723 C C . ALA A 1 93 ? 0.386 -4.985 -2.460 1.00 98.50 93 ALA A C 1
ATOM 725 O O . ALA A 1 93 ? 1.043 -5.645 -3.268 1.00 98.50 93 ALA A O 1
ATOM 726 N N . PHE A 1 94 ? 0.639 -3.692 -2.234 1.00 98.62 94 PHE A N 1
ATOM 727 C CA . PHE A 1 94 ? 1.743 -2.991 -2.889 1.00 98.62 94 PHE A CA 1
ATOM 728 C C . PHE A 1 94 ? 3.101 -3.589 -2.517 1.00 98.62 94 PHE A C 1
ATOM 730 O O . PHE A 1 94 ? 3.932 -3.805 -3.399 1.00 98.62 94 PHE A O 1
ATOM 737 N N . HIS A 1 95 ? 3.344 -3.866 -1.233 1.00 98.62 95 HIS A N 1
ATOM 738 C CA . HIS A 1 95 ? 4.620 -4.397 -0.760 1.00 98.62 95 HIS A CA 1
ATOM 739 C C . HIS A 1 95 ? 4.949 -5.735 -1.428 1.00 98.62 95 HIS A C 1
ATOM 741 O O . HIS A 1 95 ? 6.035 -5.881 -1.996 1.00 98.62 95 HIS A O 1
ATOM 747 N N . ALA A 1 96 ? 3.992 -6.666 -1.424 1.00 98.44 96 ALA A N 1
ATOM 748 C CA . ALA A 1 96 ? 4.148 -7.984 -2.026 1.00 98.44 96 ALA A CA 1
ATOM 749 C C . ALA A 1 96 ? 4.347 -7.902 -3.550 1.00 98.44 96 ALA A C 1
ATOM 751 O O . ALA A 1 96 ? 5.308 -8.460 -4.084 1.00 98.44 96 ALA A O 1
ATOM 752 N N . LEU A 1 97 ? 3.484 -7.160 -4.254 1.00 98.62 97 LEU A N 1
ATOM 753 C CA . LEU A 1 97 ? 3.545 -7.045 -5.715 1.00 98.62 97 LEU A CA 1
ATOM 754 C C . LEU A 1 97 ? 4.792 -6.290 -6.188 1.00 98.62 97 LEU A C 1
ATOM 756 O O . LEU A 1 97 ? 5.448 -6.716 -7.140 1.00 98.62 97 LEU A O 1
ATOM 760 N N . ASN A 1 98 ? 5.162 -5.192 -5.522 1.00 98.06 98 ASN A N 1
ATOM 761 C CA . ASN A 1 98 ? 6.380 -4.466 -5.868 1.00 98.06 98 ASN A CA 1
ATOM 762 C C . ASN A 1 98 ? 7.638 -5.275 -5.522 1.00 98.06 98 ASN A C 1
ATOM 764 O O . ASN A 1 98 ? 8.599 -5.225 -6.283 1.00 98.06 98 ASN A O 1
ATOM 768 N N . GLY A 1 99 ? 7.634 -6.049 -4.431 1.00 97.56 99 GLY A N 1
ATOM 769 C CA . GLY A 1 99 ? 8.713 -6.991 -4.121 1.00 97.56 99 GLY A CA 1
ATOM 770 C C . GLY A 1 99 ? 8.902 -8.022 -5.237 1.00 97.56 99 GLY A C 1
ATOM 771 O O . GLY A 1 99 ? 10.015 -8.198 -5.729 1.00 97.56 99 GLY A O 1
ATOM 772 N N . LEU A 1 100 ? 7.806 -8.614 -5.727 1.00 97.81 100 LEU A N 1
ATOM 773 C CA . LEU A 1 100 ? 7.846 -9.536 -6.865 1.00 97.81 100 LEU A CA 1
ATOM 774 C C . LEU A 1 100 ? 8.353 -8.860 -8.148 1.00 97.81 100 LEU A C 1
ATOM 776 O O . LEU A 1 100 ? 9.143 -9.449 -8.881 1.00 97.81 100 LEU A O 1
ATOM 780 N N . ARG A 1 101 ? 7.950 -7.611 -8.409 1.00 96.31 101 ARG A N 1
ATOM 781 C CA . ARG A 1 101 ? 8.488 -6.819 -9.525 1.00 96.31 101 ARG A CA 1
ATOM 782 C C . ARG A 1 101 ? 10.001 -6.628 -9.413 1.00 96.31 101 ARG A C 1
ATOM 784 O O . ARG A 1 101 ? 10.676 -6.732 -10.432 1.00 96.31 101 ARG A O 1
ATOM 791 N N . LEU A 1 102 ? 10.520 -6.308 -8.225 1.00 95.19 102 LEU A N 1
ATOM 792 C CA . LEU A 1 102 ? 11.960 -6.129 -8.016 1.00 95.19 102 LEU A CA 1
ATOM 793 C C . LEU A 1 102 ? 12.710 -7.435 -8.298 1.00 95.19 102 LEU A C 1
ATOM 795 O O . LEU A 1 102 ? 13.617 -7.429 -9.120 1.00 95.19 102 LEU A O 1
ATOM 799 N N . VAL A 1 103 ? 12.237 -8.560 -7.748 1.00 97.12 103 VAL A N 1
ATOM 800 C CA . VAL A 1 103 ? 12.788 -9.892 -8.057 1.00 97.12 103 VAL A CA 1
ATOM 801 C C . VAL A 1 103 ? 12.750 -10.171 -9.561 1.00 97.12 103 VAL A C 1
ATOM 803 O O . VAL A 1 103 ? 13.724 -10.658 -10.124 1.00 97.12 103 VAL A O 1
ATOM 806 N N . ALA A 1 104 ? 11.650 -9.835 -10.237 1.00 95.62 104 ALA A N 1
ATOM 807 C CA . ALA A 1 104 ? 11.536 -10.067 -11.669 1.00 95.62 104 ALA A CA 1
ATOM 808 C C . ALA A 1 104 ? 12.528 -9.229 -12.494 1.00 95.62 104 ALA A C 1
ATOM 810 O O . ALA A 1 104 ? 13.073 -9.714 -13.482 1.00 95.62 104 ALA A O 1
ATOM 811 N N . ILE A 1 105 ? 12.780 -7.983 -12.094 1.00 93.62 105 ILE A N 1
ATOM 812 C CA . ILE A 1 105 ? 13.767 -7.119 -12.756 1.00 93.62 105 ILE A CA 1
ATOM 813 C C . ILE A 1 105 ? 15.199 -7.603 -12.485 1.00 93.62 105 ILE A C 1
ATOM 815 O O . ILE A 1 105 ? 16.050 -7.468 -13.359 1.00 93.62 105 ILE A O 1
ATOM 819 N N . ASP A 1 106 ? 15.460 -8.179 -11.311 1.00 94.06 106 ASP A N 1
ATOM 820 C CA . ASP A 1 106 ? 16.788 -8.684 -10.948 1.00 94.06 106 ASP A CA 1
ATOM 821 C C . ASP A 1 106 ? 17.116 -10.023 -11.635 1.00 94.06 106 ASP A C 1
ATOM 823 O O . ASP A 1 106 ? 18.277 -10.301 -11.935 1.00 94.06 106 ASP A O 1
ATOM 827 N N . VAL A 1 107 ? 16.103 -10.858 -11.894 1.00 97.06 107 VAL A N 1
ATOM 828 C CA . VAL A 1 107 ? 16.273 -12.203 -12.475 1.00 97.06 107 VAL A CA 1
ATOM 829 C C . VAL A 1 107 ? 16.178 -12.209 -14.006 1.00 97.06 107 VAL A C 1
ATOM 831 O O . VAL A 1 107 ? 16.835 -13.029 -14.650 1.00 97.06 107 VAL A O 1
ATOM 834 N N . TRP A 1 108 ? 15.386 -11.317 -14.609 1.00 94.75 108 TRP A N 1
ATOM 835 C CA . TRP A 1 108 ? 15.176 -11.265 -16.061 1.00 94.75 108 TRP A CA 1
ATOM 836 C C . TRP A 1 108 ? 15.630 -9.936 -16.671 1.00 94.75 108 TRP A C 1
ATOM 838 O O . TRP A 1 108 ? 15.410 -8.869 -16.107 1.00 94.75 108 TRP A O 1
ATOM 848 N N . ASP A 1 109 ? 16.163 -9.977 -17.898 1.00 90.25 109 ASP A N 1
ATOM 849 C CA . ASP A 1 109 ? 16.451 -8.762 -18.670 1.00 90.25 109 ASP A CA 1
ATOM 850 C C . ASP A 1 109 ? 15.175 -8.206 -19.328 1.00 90.25 109 ASP A C 1
ATOM 852 O O . ASP A 1 109 ? 14.881 -8.418 -20.505 1.00 90.25 109 ASP A O 1
ATOM 856 N N . VAL A 1 110 ? 14.363 -7.517 -18.527 1.00 86.19 110 VAL A N 1
ATOM 857 C CA . VAL A 1 110 ? 13.101 -6.885 -18.962 1.00 86.19 110 VAL A CA 1
ATOM 858 C C . VAL A 1 110 ? 13.295 -5.519 -19.633 1.00 86.19 110 VAL A C 1
ATOM 860 O O . VAL A 1 110 ? 12.350 -4.966 -20.211 1.00 86.19 110 VAL A O 1
ATOM 863 N N . GLY A 1 111 ? 14.503 -4.955 -19.569 1.00 87.56 111 GLY A N 1
ATOM 864 C CA . GLY A 1 111 ? 14.829 -3.628 -20.082 1.00 87.56 111 GLY A CA 1
ATOM 865 C C . GLY A 1 111 ? 14.027 -2.464 -19.454 1.00 87.56 111 GLY A C 1
ATOM 866 O O . GLY A 1 111 ? 13.075 -2.650 -18.689 1.00 87.56 111 GLY A O 1
ATOM 867 N N . PRO A 1 112 ? 14.359 -1.203 -19.795 1.00 85.19 112 PRO A N 1
ATOM 868 C CA . PRO A 1 112 ? 13.757 -0.026 -19.154 1.00 85.19 112 PRO A CA 1
ATOM 869 C C . PRO A 1 112 ? 12.255 0.156 -19.418 1.00 85.19 112 PRO A C 1
ATOM 871 O O . PRO A 1 112 ? 11.543 0.739 -18.601 1.00 85.19 112 PRO A O 1
ATOM 874 N N . VAL A 1 113 ? 11.767 -0.301 -20.576 1.00 87.50 113 VAL A N 1
ATOM 875 C CA . VAL A 1 113 ? 10.344 -0.203 -20.944 1.00 87.50 113 VAL A CA 1
ATOM 876 C C . VAL A 1 113 ? 9.529 -1.278 -20.228 1.00 87.50 113 VAL A C 1
ATOM 878 O O . VAL A 1 113 ? 8.459 -0.970 -19.704 1.00 87.50 113 VAL A O 1
ATOM 881 N N . GLY A 1 114 ? 10.036 -2.514 -20.157 1.00 89.69 114 GLY A N 1
ATOM 882 C CA . GLY A 1 114 ? 9.392 -3.596 -19.412 1.00 89.69 114 GLY A CA 1
ATOM 883 C C . GLY A 1 114 ? 9.320 -3.283 -17.920 1.00 89.69 114 GLY A C 1
ATOM 884 O O . GLY A 1 114 ? 8.245 -3.364 -17.334 1.00 89.69 114 GLY A O 1
ATOM 885 N N . ALA A 1 115 ? 10.415 -2.796 -17.328 1.00 89.44 115 ALA A N 1
ATOM 886 C CA . ALA A 1 115 ? 10.460 -2.404 -15.916 1.00 89.44 115 ALA A CA 1
ATOM 887 C C . ALA A 1 115 ? 9.457 -1.292 -15.541 1.00 89.44 115 ALA A C 1
ATOM 889 O O . ALA A 1 115 ? 8.947 -1.273 -14.414 1.00 89.44 115 ALA A O 1
ATOM 890 N N . ALA A 1 116 ? 9.170 -0.374 -16.473 1.00 89.12 116 ALA A N 1
ATOM 891 C CA . ALA A 1 116 ? 8.145 0.656 -16.302 1.00 89.12 116 ALA A CA 1
ATOM 892 C C . ALA A 1 116 ? 6.729 0.063 -16.391 1.00 89.12 116 ALA A C 1
ATOM 894 O O . ALA A 1 116 ? 5.921 0.292 -15.500 1.00 89.12 116 ALA A O 1
ATOM 895 N N . ARG A 1 117 ? 6.457 -0.783 -17.394 1.00 92.12 117 ARG A N 1
ATOM 896 C CA . ARG A 1 117 ? 5.160 -1.473 -17.523 1.00 92.12 117 ARG A CA 1
ATOM 897 C C . ARG A 1 117 ? 4.850 -2.373 -16.330 1.00 92.12 117 ARG A C 1
ATOM 899 O O . ARG A 1 117 ? 3.700 -2.466 -15.921 1.00 92.12 117 ARG A O 1
ATOM 906 N N . LEU A 1 118 ? 5.866 -3.017 -15.756 1.00 94.88 118 LEU A N 1
ATOM 907 C CA . LEU A 1 118 ? 5.712 -3.787 -14.523 1.00 94.88 118 LEU A CA 1
ATOM 908 C C . LEU A 1 118 ? 5.308 -2.895 -13.347 1.00 94.88 118 LEU A C 1
ATOM 910 O O . LEU A 1 118 ? 4.518 -3.327 -12.519 1.00 94.88 118 LEU A O 1
ATOM 914 N N . LEU A 1 119 ? 5.820 -1.661 -13.265 1.00 94.94 119 LEU A N 1
ATOM 915 C CA . LEU A 1 119 ? 5.389 -0.725 -12.225 1.00 94.94 119 LEU A CA 1
ATOM 916 C C . LEU A 1 119 ? 3.920 -0.330 -12.413 1.00 94.94 119 LEU A C 1
ATOM 918 O O . LEU A 1 119 ? 3.168 -0.340 -11.442 1.00 94.94 119 LEU A O 1
ATOM 922 N N . ASP A 1 120 ? 3.507 -0.051 -13.650 1.00 95.31 120 ASP A N 1
ATOM 923 C CA . ASP A 1 120 ? 2.108 0.255 -13.968 1.00 95.31 120 ASP A CA 1
ATOM 924 C C . ASP A 1 120 ? 1.190 -0.931 -13.627 1.00 95.31 120 ASP A C 1
ATOM 926 O O . ASP A 1 120 ? 0.126 -0.748 -13.036 1.00 95.31 120 ASP A O 1
ATOM 930 N N . ALA A 1 121 ? 1.624 -2.159 -13.937 1.00 96.88 121 ALA A N 1
ATOM 931 C CA . ALA A 1 121 ? 0.901 -3.381 -13.594 1.00 96.88 121 ALA A CA 1
ATOM 932 C C . ALA A 1 121 ? 0.781 -3.569 -12.076 1.00 96.88 121 ALA A C 1
ATOM 934 O O . ALA A 1 121 ? -0.309 -3.855 -11.587 1.00 96.88 121 ALA A O 1
ATOM 935 N N . VAL A 1 122 ? 1.867 -3.362 -11.323 1.00 98.06 122 VAL A N 1
ATOM 936 C CA . VAL A 1 122 ? 1.847 -3.392 -9.852 1.00 98.06 122 VAL A CA 1
ATOM 937 C C . VAL A 1 122 ? 0.856 -2.363 -9.315 1.00 98.06 122 VAL A C 1
ATOM 939 O O . VAL A 1 122 ? -0.015 -2.724 -8.532 1.00 98.06 122 VAL A O 1
ATOM 942 N N . ALA A 1 123 ? 0.931 -1.110 -9.771 1.00 97.19 123 ALA A N 1
ATOM 943 C CA . ALA A 1 123 ? 0.036 -0.049 -9.317 1.00 97.19 123 ALA A CA 1
ATOM 944 C C . ALA A 1 123 ? -1.440 -0.365 -9.624 1.00 97.19 123 ALA A C 1
ATOM 946 O O . ALA A 1 123 ? -2.295 -0.227 -8.747 1.00 97.19 123 ALA A O 1
ATOM 947 N N . GLY A 1 124 ? -1.734 -0.837 -10.840 1.00 97.94 124 GLY A N 1
ATOM 948 C CA . GLY A 1 124 ? -3.082 -1.230 -11.248 1.00 97.94 124 GLY A CA 1
ATOM 949 C C . GLY A 1 124 ? -3.626 -2.409 -10.439 1.00 97.94 124 GLY A C 1
ATOM 950 O O . GLY A 1 124 ? -4.745 -2.340 -9.934 1.00 97.94 124 GLY A O 1
ATOM 951 N N . LEU A 1 125 ? -2.829 -3.466 -10.255 1.00 98.50 125 LEU A N 1
ATOM 952 C CA . LEU A 1 125 ? -3.222 -4.639 -9.467 1.00 98.50 125 LEU A CA 1
ATOM 953 C C . LEU A 1 125 ? -3.429 -4.290 -7.992 1.00 98.50 125 LEU A C 1
ATOM 955 O O . LEU A 1 125 ? -4.434 -4.696 -7.413 1.00 98.50 125 LEU A O 1
ATOM 959 N N . THR A 1 126 ? -2.536 -3.496 -7.395 1.00 98.44 126 THR A N 1
ATOM 960 C CA . THR A 1 126 ? -2.715 -2.987 -6.030 1.00 98.44 126 THR A CA 1
ATOM 961 C C . THR A 1 126 ? -4.029 -2.223 -5.905 1.00 98.44 126 THR A C 1
ATOM 963 O O . THR A 1 126 ? -4.782 -2.486 -4.970 1.00 98.44 126 THR A O 1
ATOM 966 N N . ALA A 1 127 ? -4.335 -1.314 -6.836 1.00 98.25 127 ALA A N 1
ATOM 967 C CA . ALA A 1 127 ? -5.574 -0.542 -6.798 1.00 98.25 127 ALA A CA 1
ATOM 968 C C . ALA A 1 127 ? -6.813 -1.444 -6.900 1.00 98.25 127 ALA A C 1
ATOM 970 O O . ALA A 1 127 ? -7.725 -1.309 -6.090 1.00 98.25 127 ALA A O 1
ATOM 971 N N . VAL A 1 128 ? -6.832 -2.402 -7.833 1.00 98.44 128 VAL A N 1
ATOM 972 C CA . VAL A 1 128 ? -7.958 -3.338 -8.003 1.00 98.44 128 VAL A CA 1
ATOM 973 C C . VAL A 1 128 ? -8.171 -4.192 -6.753 1.00 98.44 128 VAL A C 1
ATOM 975 O O . VAL A 1 128 ? -9.293 -4.268 -6.256 1.00 98.44 128 VAL A O 1
ATOM 978 N N . LEU A 1 129 ? -7.105 -4.795 -6.216 1.00 98.19 129 LEU A N 1
ATOM 979 C CA . LEU A 1 129 ? -7.183 -5.628 -5.012 1.00 98.19 129 LEU A CA 1
ATOM 980 C C . LEU A 1 129 ? -7.635 -4.820 -3.794 1.00 98.19 129 LEU A C 1
ATOM 982 O O . LEU A 1 129 ? -8.484 -5.275 -3.033 1.00 98.19 129 LEU A O 1
ATOM 986 N N . THR A 1 130 ? -7.103 -3.607 -3.639 1.00 98.00 130 THR A N 1
ATOM 987 C CA . THR A 1 130 ? -7.456 -2.724 -2.523 1.00 98.00 130 THR A CA 1
ATOM 988 C C . THR A 1 130 ? -8.903 -2.273 -2.623 1.00 98.00 130 THR A C 1
ATOM 990 O O . THR A 1 130 ? -9.611 -2.341 -1.633 1.00 98.00 130 THR A O 1
ATOM 993 N N . LEU A 1 131 ? -9.370 -1.838 -3.796 1.00 97.75 131 LEU A N 1
ATOM 994 C CA . LEU A 1 131 ? -10.751 -1.381 -3.969 1.00 97.75 131 LEU A CA 1
ATOM 995 C C . LEU A 1 131 ? -11.746 -2.529 -3.788 1.00 97.75 131 LEU A C 1
ATOM 997 O O . LEU A 1 131 ? -12.736 -2.368 -3.079 1.00 97.75 131 LEU A O 1
ATOM 1001 N N . GLY A 1 132 ? -11.465 -3.696 -4.375 1.00 97.50 132 GLY A N 1
ATOM 1002 C CA . GLY A 1 132 ? -12.295 -4.887 -4.194 1.00 97.50 132 GLY A CA 1
ATOM 1003 C C . GLY A 1 132 ? -12.350 -5.331 -2.732 1.00 97.50 132 GLY A C 1
ATOM 1004 O O . GLY A 1 132 ? -13.432 -5.545 -2.192 1.00 97.50 132 GLY A O 1
ATOM 1005 N N . GLY A 1 133 ? -11.196 -5.402 -2.064 1.00 96.94 133 GLY A N 1
ATOM 1006 C CA . GLY A 1 133 ? -11.126 -5.740 -0.645 1.00 96.94 133 GLY A CA 1
ATOM 1007 C C . GLY A 1 133 ? -11.756 -4.679 0.257 1.00 96.94 133 GLY A C 1
ATOM 1008 O O . GLY A 1 133 ? -12.447 -5.034 1.202 1.00 96.94 133 GLY A O 1
ATOM 1009 N N . ALA A 1 134 ? -11.609 -3.392 -0.059 1.00 96.38 134 ALA A N 1
ATOM 1010 C CA . ALA A 1 134 ? -12.213 -2.303 0.702 1.00 96.38 134 ALA A CA 1
ATOM 1011 C C . ALA A 1 134 ? -13.743 -2.361 0.667 1.00 96.38 134 ALA A C 1
ATOM 1013 O O . ALA A 1 134 ? -14.375 -2.126 1.691 1.00 96.38 134 ALA A O 1
ATOM 1014 N N . VAL A 1 135 ? -14.348 -2.731 -0.469 1.00 95.69 135 VAL A N 1
ATOM 1015 C CA . VAL A 1 135 ? -15.801 -2.968 -0.535 1.00 95.69 135 VAL A CA 1
ATOM 1016 C C . VAL A 1 135 ? -16.211 -4.064 0.449 1.00 95.69 135 VAL A C 1
ATOM 1018 O O . VAL A 1 135 ? -17.180 -3.882 1.178 1.00 95.69 135 VAL A O 1
ATOM 1021 N N . VAL A 1 136 ? -15.455 -5.163 0.521 1.00 95.38 136 VAL A N 1
ATOM 1022 C CA . VAL A 1 136 ? -15.731 -6.273 1.449 1.00 95.38 136 VAL A CA 1
ATOM 1023 C C . VAL A 1 136 ? -15.522 -5.856 2.909 1.00 95.38 136 VAL A C 1
ATOM 1025 O O . VAL A 1 136 ? -16.383 -6.112 3.745 1.00 95.38 136 VAL A O 1
ATOM 1028 N N . ILE A 1 137 ? -14.416 -5.176 3.218 1.00 94.56 137 ILE A N 1
ATOM 1029 C CA . ILE A 1 137 ? -14.080 -4.705 4.573 1.00 94.56 137 ILE A CA 1
ATOM 1030 C C . ILE A 1 137 ? -15.124 -3.704 5.081 1.00 94.56 137 ILE A C 1
ATOM 1032 O O . ILE A 1 137 ? -15.519 -3.740 6.249 1.00 94.56 137 ILE A O 1
ATOM 1036 N N . MET A 1 138 ? -15.593 -2.814 4.207 1.00 94.25 138 MET A N 1
ATOM 1037 C CA . MET A 1 138 ? -16.556 -1.774 4.561 1.00 94.25 138 MET A CA 1
ATOM 1038 C C . MET A 1 138 ? -18.006 -2.253 4.514 1.00 94.25 138 MET A C 1
ATOM 1040 O O . MET A 1 138 ? -18.860 -1.576 5.079 1.00 94.25 138 MET A O 1
ATOM 1044 N N . TRP A 1 139 ? -18.296 -3.400 3.894 1.00 93.06 139 TRP A N 1
ATOM 1045 C CA . TRP A 1 139 ? -19.661 -3.903 3.721 1.00 93.06 139 TRP A CA 1
ATOM 1046 C C . TRP A 1 139 ? -20.494 -3.894 5.019 1.00 93.06 139 TRP A C 1
ATOM 1048 O O . TRP A 1 139 ? -21.562 -3.277 5.013 1.00 93.06 139 TRP A O 1
ATOM 1058 N N . PRO A 1 140 ? -20.002 -4.417 6.163 1.00 88.62 140 PRO A N 1
ATOM 1059 C CA . PRO A 1 140 ? -20.779 -4.418 7.407 1.00 88.62 140 PRO A CA 1
ATOM 1060 C C . PRO A 1 140 ? -21.036 -3.015 7.973 1.00 88.62 140 PRO A C 1
ATOM 1062 O O . PRO A 1 140 ? -22.037 -2.769 8.638 1.00 88.62 140 PRO A O 1
ATOM 1065 N N . ALA A 1 141 ? -20.140 -2.061 7.704 1.00 86.44 141 ALA A N 1
ATOM 1066 C CA . ALA A 1 141 ? -20.295 -0.676 8.148 1.00 86.44 141 ALA A CA 1
ATOM 1067 C C . ALA A 1 141 ? -21.339 0.101 7.326 1.00 86.44 141 ALA A C 1
ATOM 1069 O O . ALA A 1 141 ? -21.825 1.137 7.776 1.00 86.44 141 ALA A O 1
ATOM 1070 N N . LEU A 1 142 ? -21.681 -0.384 6.129 1.00 84.81 142 LEU A N 1
ATOM 1071 C CA . LEU A 1 142 ? -22.654 0.235 5.227 1.00 84.81 142 LEU A CA 1
ATOM 1072 C C . LEU A 1 142 ? -24.089 -0.275 5.454 1.00 84.81 142 LEU A C 1
ATOM 1074 O O . LEU A 1 142 ? -24.990 0.096 4.704 1.00 84.81 142 LEU A O 1
ATOM 1078 N N . GLY A 1 143 ? -24.311 -1.082 6.499 1.00 76.44 143 GLY A N 1
ATOM 1079 C CA . GLY A 1 143 ? -25.624 -1.628 6.853 1.00 76.44 143 GLY A CA 1
ATOM 1080 C C . GLY A 1 143 ? -25.998 -2.907 6.100 1.00 76.44 143 GLY A C 1
ATOM 1081 O O . GLY A 1 143 ? -27.189 -3.196 5.973 1.00 76.44 143 GLY A O 1
ATOM 1082 N N . GLY A 1 144 ? -25.000 -3.629 5.578 1.00 54.41 144 GLY A N 1
ATOM 1083 C CA . GLY A 1 144 ? -25.152 -4.933 4.929 1.00 54.41 144 GLY A CA 1
ATOM 1084 C C . GLY A 1 144 ? -24.622 -6.100 5.747 1.00 54.41 144 GLY A C 1
ATOM 1085 O O . GLY A 1 144 ? -23.941 -5.871 6.770 1.00 54.41 144 GLY A O 1
#

Mean predicted aligned error: 10.19 Å

Organism: NCBI:txid705336

Secondary structure (DSSP, 8-state):
-----------SSHHHHHHHHHHSS-SS-HHHHHHHHHHHHHHHHHHHHHHHHHHHHHHHHHHH-HHHHHHHHHHHTSHHHHHHHHHHHHHHHHHHHHHHHHHHHHHS--HHHHHHHHHHHHHHHHHHHHHHHHHHHHGGGGT-

Radius of gyration: 26.86 Å; Cα contacts (8 Å, |Δi|>4): 71; chains: 1; bounding box: 60×58×91 Å

Foldseek 3Di:
DDDDDDDDDDPDPPVVVVVCVVVVQDPVHLVVLVVVLVVLLVVLVVLVVVCVVVVVVLVCVCVVDVVSNVVVVVVCLDPVNLVVVLVNLLSVLSNVQVVVLVVCVVVDVCDSVSSSVSSVVSVVRSVVRSVVVSCVSCVVVVVD